Protein AF-A0A926D7F4-F1 (afdb_monomer_lite)

Sequence (98 aa):
MAATLDGLKEYLGLMPDDTEGAARICLDAAIAKARVAGIPALQNNAQYDLFIYALAAYYYDNRGLTVSGSYKTGTTEAAQKMIDAFVLELRHAVEDGP

Secondary structure (DSSP, 8-state):
----HHHHHHHHT--TT---HHHHHHHHHHHHHHHHTT----SS-HHHHHHHHHHHHHHHHTTT----STTHHHHHHHHHHHHHHHHHHHTT--PPP-

Radius of gyration: 14.17 Å; chains: 1; bounding box: 32×26×44 Å

Structure (mmCIF, N/CA/C/O backbone):
data_AF-A0A926D7F4-F1
#
_entry.id   AF-A0A926D7F4-F1
#
loop_
_atom_site.group_PDB
_atom_site.id
_atom_site.type_symbol
_atom_site.label_atom_id
_atom_site.label_alt_id
_atom_site.label_comp_id
_atom_site.label_asym_id
_atom_site.label_entity_id
_atom_site.label_seq_id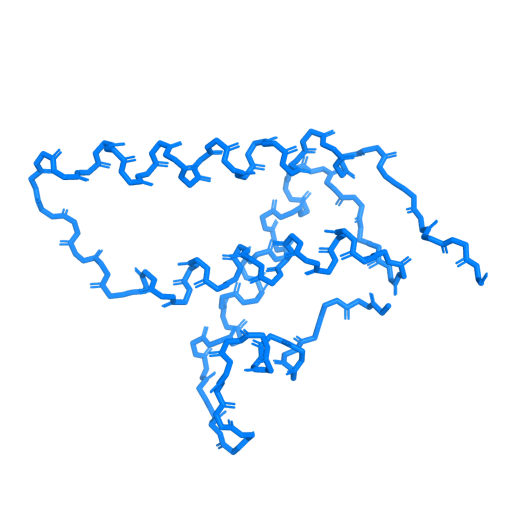
_atom_site.pdbx_PDB_ins_code
_atom_site.Cartn_x
_atom_site.Cartn_y
_atom_site.Cartn_z
_atom_site.occupancy
_atom_site.B_iso_or_equiv
_atom_site.auth_seq_id
_atom_site.auth_comp_id
_atom_site.auth_asym_id
_atom_site.auth_atom_id
_atom_site.pdbx_PDB_model_num
ATOM 1 N N . MET A 1 1 ? -2.938 -6.763 11.954 1.00 55.69 1 MET A N 1
ATOM 2 C CA . MET A 1 1 ? -1.570 -6.195 11.941 1.00 55.69 1 MET A CA 1
ATOM 3 C C . MET A 1 1 ? -1.626 -4.878 11.187 1.00 55.69 1 MET A C 1
ATOM 5 O O . MET A 1 1 ? -2.644 -4.606 10.575 1.00 55.69 1 MET A O 1
ATOM 9 N N . ALA A 1 2 ? -0.606 -4.030 11.309 1.00 80.25 2 ALA A N 1
ATOM 10 C CA . ALA A 1 2 ? -0.427 -2.925 10.375 1.00 80.25 2 ALA A CA 1
ATOM 11 C C . ALA A 1 2 ? 0.404 -3.412 9.189 1.00 80.25 2 ALA A C 1
ATOM 13 O O . ALA A 1 2 ? 1.323 -4.211 9.383 1.00 80.25 2 ALA A O 1
ATOM 14 N N . ALA A 1 3 ? 0.122 -2.893 7.996 1.00 87.94 3 ALA A N 1
ATOM 15 C CA . ALA A 1 3 ? 0.871 -3.189 6.782 1.00 87.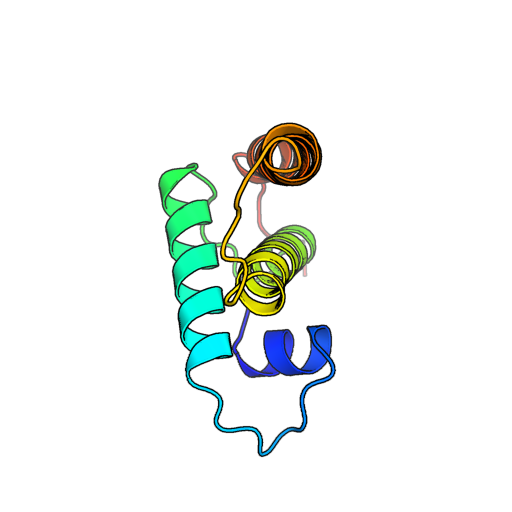94 3 ALA A CA 1
ATOM 16 C C . ALA A 1 3 ? 2.400 -3.088 6.978 1.00 87.94 3 ALA A C 1
ATOM 18 O O . ALA A 1 3 ? 2.924 -2.050 7.397 1.00 87.94 3 ALA A O 1
ATOM 19 N N . THR A 1 4 ? 3.128 -4.162 6.652 1.00 92.69 4 THR A N 1
ATOM 20 C CA . THR A 1 4 ? 4.592 -4.250 6.801 1.00 92.69 4 THR A CA 1
ATOM 21 C C . THR A 1 4 ? 5.296 -4.452 5.460 1.00 92.69 4 THR A C 1
ATOM 23 O O . THR A 1 4 ? 4.680 -4.820 4.461 1.00 92.69 4 THR A O 1
ATOM 26 N N . LEU A 1 5 ? 6.616 -4.225 5.427 1.00 91.31 5 LEU A N 1
ATOM 27 C CA . LEU A 1 5 ? 7.409 -4.489 4.221 1.00 91.31 5 LEU A CA 1
ATOM 28 C C . LEU A 1 5 ? 7.428 -5.979 3.869 1.00 91.31 5 LEU A C 1
ATOM 30 O O . LEU A 1 5 ? 7.306 -6.312 2.696 1.00 91.31 5 LEU A O 1
ATOM 34 N N . ASP A 1 6 ? 7.549 -6.857 4.862 1.00 91.38 6 ASP A N 1
ATOM 35 C CA . ASP A 1 6 ? 7.566 -8.303 4.624 1.00 91.38 6 ASP A CA 1
ATOM 36 C C . ASP A 1 6 ? 6.206 -8.791 4.114 1.00 91.38 6 ASP A C 1
ATOM 38 O O . ASP A 1 6 ? 6.157 -9.558 3.157 1.00 91.38 6 ASP A O 1
ATOM 42 N N . GLY A 1 7 ? 5.106 -8.256 4.658 1.00 91.88 7 GLY A N 1
ATOM 43 C CA . GLY A 1 7 ? 3.762 -8.533 4.150 1.00 91.88 7 GLY A CA 1
ATOM 44 C C . GLY A 1 7 ? 3.557 -8.038 2.716 1.00 91.88 7 GLY A C 1
ATOM 45 O O . GLY A 1 7 ? 2.966 -8.743 1.904 1.00 91.88 7 GLY A O 1
ATOM 46 N N . LEU A 1 8 ? 4.105 -6.870 2.357 1.00 92.69 8 LEU A N 1
ATOM 47 C CA . LEU A 1 8 ? 4.075 -6.393 0.971 1.00 92.69 8 LEU A CA 1
ATOM 48 C C . LEU A 1 8 ? 4.908 -7.285 0.038 1.00 92.69 8 LEU A C 1
ATOM 50 O O . LEU A 1 8 ? 4.481 -7.561 -1.079 1.00 92.69 8 LEU A O 1
ATOM 54 N N . LYS A 1 9 ? 6.091 -7.731 0.471 1.00 91.31 9 LYS A N 1
ATOM 55 C CA . LYS A 1 9 ? 6.928 -8.648 -0.316 1.00 91.31 9 LYS A CA 1
ATOM 56 C C . LYS A 1 9 ? 6.211 -9.968 -0.575 1.00 91.31 9 LYS A C 1
ATOM 58 O O . LYS A 1 9 ? 6.211 -10.429 -1.711 1.00 91.31 9 LYS A O 1
ATOM 63 N N . GLU A 1 10 ? 5.574 -10.531 0.449 1.00 91.81 10 GLU A N 1
ATOM 64 C CA . GLU A 1 10 ? 4.744 -11.730 0.319 1.00 91.81 10 GLU A CA 1
ATOM 65 C C . GLU A 1 10 ? 3.583 -11.491 -0.653 1.00 91.81 10 GLU A C 1
ATOM 67 O O . GLU A 1 10 ? 3.378 -12.281 -1.573 1.00 91.81 10 GLU A O 1
ATOM 72 N N . TYR A 1 11 ? 2.887 -10.359 -0.517 1.00 92.00 11 TYR A N 1
ATOM 73 C CA . TYR A 1 11 ? 1.786 -9.971 -1.399 1.00 92.00 11 TYR A CA 1
ATOM 74 C C . TYR A 1 11 ? 2.214 -9.844 -2.872 1.00 92.00 11 TYR A C 1
ATOM 76 O O . TYR A 1 11 ? 1.483 -10.254 -3.770 1.00 92.00 11 TYR A O 1
ATOM 84 N N . LEU A 1 12 ? 3.407 -9.300 -3.122 1.00 90.75 12 LEU A N 1
ATOM 85 C CA . LEU A 1 12 ? 3.996 -9.153 -4.457 1.00 90.75 12 LEU A CA 1
ATOM 86 C C . LEU A 1 12 ? 4.660 -10.436 -4.986 1.00 90.75 12 LEU A C 1
ATOM 88 O O . LEU A 1 12 ? 5.050 -10.480 -6.152 1.00 90.75 12 LEU A O 1
ATOM 92 N N . GLY A 1 13 ? 4.828 -11.467 -4.153 1.00 90.19 13 GLY A N 1
ATOM 93 C CA . GLY A 1 13 ? 5.587 -12.668 -4.505 1.00 90.19 13 GLY A CA 1
ATOM 94 C C . GLY A 1 13 ? 7.088 -12.418 -4.707 1.00 90.19 13 GLY A C 1
ATOM 95 O O . GLY A 1 13 ? 7.728 -13.140 -5.473 1.00 90.19 13 GLY A O 1
ATOM 96 N N . LEU A 1 14 ? 7.652 -11.394 -4.054 1.00 86.88 14 LEU A N 1
ATOM 97 C CA . LEU A 1 14 ? 9.087 -11.097 -4.098 1.00 86.88 14 LEU A CA 1
ATOM 98 C C . LEU A 1 14 ? 9.879 -12.102 -3.259 1.00 86.88 14 LEU A C 1
ATOM 100 O O . LEU A 1 14 ? 9.392 -12.619 -2.250 1.00 86.88 14 LEU A O 1
ATOM 104 N N . MET A 1 15 ? 11.131 -12.358 -3.647 1.00 79.69 15 MET A N 1
ATOM 105 C CA . MET A 1 15 ? 12.004 -13.207 -2.840 1.00 79.69 15 MET A CA 1
ATOM 106 C C . MET A 1 15 ? 12.346 -12.531 -1.493 1.00 79.69 15 MET A C 1
ATOM 108 O O . MET A 1 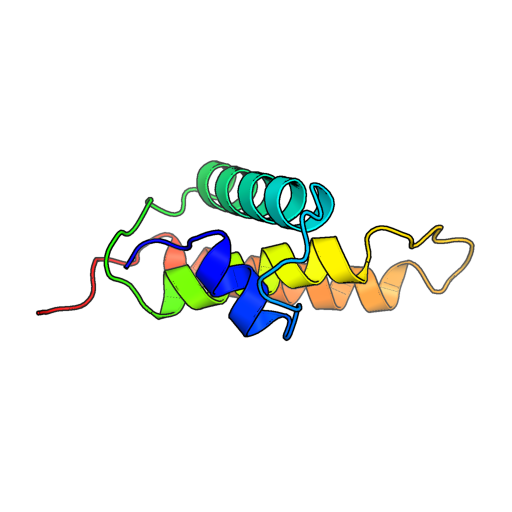15 ? 12.460 -11.304 -1.427 1.00 79.69 15 MET A O 1
ATOM 112 N N . PRO A 1 16 ? 12.517 -13.294 -0.396 1.00 66.06 16 PRO A N 1
ATOM 113 C CA . PRO A 1 16 ? 12.706 -12.724 0.945 1.00 66.06 16 PRO A CA 1
ATOM 114 C C . PRO A 1 16 ? 13.958 -11.840 1.063 1.00 66.06 16 PRO A C 1
ATOM 116 O O . PRO A 1 16 ? 13.951 -10.812 1.747 1.00 66.06 16 PRO A O 1
ATOM 119 N N . ASP A 1 17 ? 15.019 -12.233 0.362 1.00 68.38 17 ASP A N 1
ATOM 120 C CA . ASP A 1 17 ? 16.328 -11.586 0.270 1.00 68.38 17 ASP A CA 1
ATOM 121 C C . ASP A 1 17 ? 16.376 -10.438 -0.745 1.00 68.38 17 ASP A C 1
ATOM 123 O O . ASP A 1 17 ? 17.401 -9.761 -0.862 1.00 68.38 17 ASP A O 1
ATOM 127 N N . ASP A 1 18 ? 15.262 -10.160 -1.423 1.00 68.25 18 ASP A N 1
ATOM 128 C CA . ASP A 1 18 ? 15.162 -9.013 -2.303 1.00 68.25 18 ASP A CA 1
ATOM 129 C C . ASP A 1 18 ? 15.245 -7.721 -1.471 1.00 68.25 18 ASP A C 1
ATOM 131 O O . ASP A 1 18 ? 14.340 -7.348 -0.716 1.00 68.25 18 ASP A O 1
ATOM 135 N N . THR A 1 19 ? 16.393 -7.049 -1.540 1.00 59.03 19 THR A N 1
ATOM 136 C CA . THR A 1 19 ? 16.677 -5.796 -0.820 1.00 59.03 19 THR A CA 1
ATOM 137 C C . THR A 1 19 ? 16.146 -4.578 -1.574 1.00 59.03 19 THR A C 1
ATOM 139 O O . THR A 1 19 ? 16.651 -3.465 -1.418 1.00 59.03 19 THR A O 1
ATOM 142 N N . GLU A 1 20 ? 15.118 -4.761 -2.404 1.00 62.75 20 GLU A N 1
ATOM 143 C CA . GLU A 1 20 ? 14.573 -3.698 -3.228 1.00 62.75 20 GLU A CA 1
ATOM 144 C C . GLU A 1 20 ? 14.042 -2.515 -2.396 1.00 62.75 20 GLU A C 1
ATOM 146 O O . GLU A 1 20 ? 12.977 -2.550 -1.772 1.00 62.75 20 GLU A O 1
ATOM 151 N N . GLY A 1 21 ? 14.769 -1.394 -2.465 1.00 79.88 21 GLY A N 1
ATOM 152 C CA . GLY A 1 21 ? 14.321 -0.103 -1.937 1.00 79.88 21 GLY A CA 1
ATOM 153 C C . GLY A 1 21 ? 13.024 0.390 -2.591 1.00 79.88 21 GLY A C 1
ATOM 154 O O . GLY A 1 21 ? 12.287 1.160 -1.980 1.00 79.88 21 GLY A O 1
ATOM 155 N N . ALA A 1 22 ? 12.700 -0.091 -3.796 1.00 85.50 22 ALA A N 1
ATOM 156 C CA . ALA A 1 22 ? 11.475 0.264 -4.505 1.00 85.50 22 ALA A CA 1
ATOM 157 C C . ALA A 1 22 ? 10.211 -0.182 -3.751 1.00 85.50 22 ALA A C 1
ATOM 159 O O . ALA A 1 22 ? 9.289 0.620 -3.605 1.00 85.50 22 ALA A O 1
ATOM 160 N N . ALA A 1 23 ? 10.177 -1.408 -3.214 1.00 90.12 23 ALA A N 1
ATOM 161 C CA . ALA A 1 23 ? 9.031 -1.905 -2.449 1.00 90.12 23 ALA A CA 1
ATOM 162 C C . ALA A 1 23 ? 8.800 -1.076 -1.174 1.00 90.12 23 ALA A C 1
ATOM 164 O O . ALA A 1 23 ? 7.670 -0.682 -0.884 1.00 90.12 23 ALA A O 1
ATOM 165 N N . ARG A 1 24 ? 9.879 -0.716 -0.460 1.00 91.75 24 ARG A N 1
ATOM 166 C CA . ARG A 1 24 ? 9.808 0.184 0.705 1.00 91.75 24 ARG A CA 1
ATOM 167 C C . ARG A 1 24 ? 9.245 1.555 0.329 1.00 91.75 24 ARG A C 1
ATOM 169 O O . ARG A 1 24 ? 8.324 2.021 0.989 1.00 91.75 24 ARG A O 1
ATOM 176 N N . ILE A 1 25 ? 9.759 2.174 -0.736 1.00 90.69 25 ILE A N 1
ATOM 177 C CA . ILE A 1 25 ? 9.288 3.489 -1.201 1.00 90.69 25 ILE A CA 1
ATOM 178 C C . ILE A 1 25 ? 7.795 3.4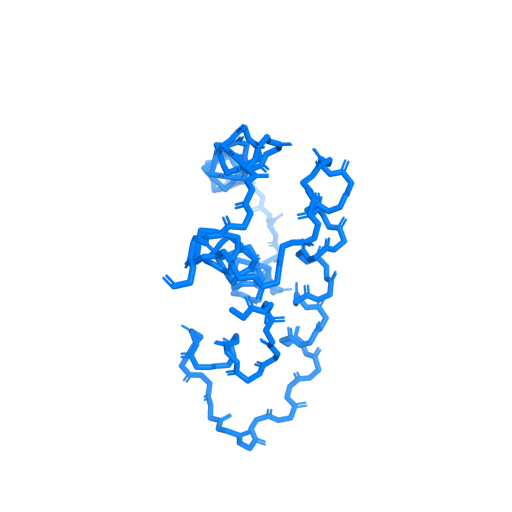39 -1.552 1.00 90.69 25 ILE A C 1
ATOM 180 O O . ILE A 1 25 ? 7.046 4.348 -1.196 1.00 90.69 25 ILE A O 1
ATOM 184 N N . CYS A 1 26 ? 7.349 2.375 -2.223 1.00 91.06 26 CYS A N 1
ATOM 185 C CA . CYS A 1 26 ? 5.949 2.211 -2.606 1.00 91.06 26 CYS A CA 1
ATOM 186 C C . CYS A 1 26 ? 5.035 2.019 -1.389 1.00 91.06 26 CYS A C 1
ATOM 188 O O . CYS A 1 26 ? 3.956 2.612 -1.345 1.00 91.06 26 CYS A O 1
ATOM 190 N N . LEU A 1 27 ? 5.479 1.254 -0.385 1.00 93.56 27 LEU A N 1
ATOM 191 C CA . LEU A 1 27 ? 4.760 1.089 0.878 1.00 93.56 27 LEU A CA 1
ATOM 192 C C . LEU A 1 27 ? 4.594 2.427 1.607 1.00 93.56 27 LEU A C 1
ATOM 194 O O . LEU A 1 27 ? 3.480 2.802 1.975 1.00 93.56 27 LEU A O 1
ATOM 198 N N . ASP A 1 28 ? 5.687 3.172 1.767 1.00 92.81 28 ASP A N 1
ATOM 199 C CA . ASP A 1 28 ? 5.675 4.462 2.460 1.00 92.81 28 ASP A CA 1
ATOM 200 C C . ASP A 1 28 ? 4.776 5.475 1.723 1.00 92.81 28 ASP A C 1
ATOM 202 O O . ASP A 1 28 ? 4.016 6.219 2.352 1.00 92.81 28 ASP A O 1
ATOM 206 N N . ALA A 1 29 ? 4.793 5.465 0.384 1.00 89.69 29 ALA A N 1
ATOM 207 C CA . ALA A 1 29 ? 3.919 6.294 -0.443 1.00 89.69 29 ALA A CA 1
ATOM 208 C C . ALA A 1 29 ? 2.433 5.926 -0.286 1.00 89.69 29 ALA A C 1
ATOM 210 O O . ALA A 1 29 ? 1.592 6.822 -0.175 1.00 89.69 29 ALA A O 1
ATOM 211 N N . ALA A 1 30 ? 2.100 4.633 -0.241 1.00 91.56 30 ALA A N 1
ATOM 212 C CA . ALA A 1 30 ? 0.732 4.165 -0.029 1.00 91.56 30 ALA A CA 1
ATOM 213 C C . ALA A 1 30 ? 0.195 4.589 1.349 1.00 91.56 30 ALA A C 1
ATOM 215 O O . ALA A 1 30 ? -0.899 5.150 1.440 1.00 91.56 30 ALA A O 1
ATOM 2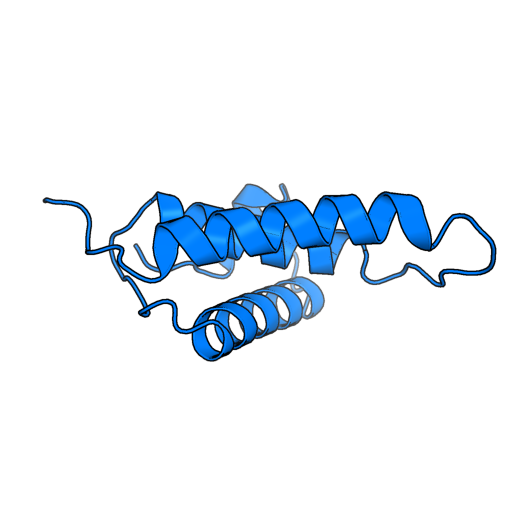16 N N . ILE A 1 31 ? 0.998 4.428 2.406 1.00 92.38 31 ILE A N 1
ATOM 217 C CA . ILE A 1 31 ? 0.654 4.867 3.768 1.00 92.38 31 ILE A CA 1
ATOM 218 C C . ILE A 1 31 ? 0.457 6.388 3.818 1.00 92.38 31 ILE A C 1
ATOM 220 O O . ILE A 1 31 ? -0.531 6.878 4.374 1.00 92.38 31 ILE A O 1
ATOM 224 N N . ALA A 1 32 ? 1.358 7.160 3.204 1.00 89.38 32 ALA A N 1
ATOM 225 C CA . ALA A 1 32 ? 1.227 8.613 3.140 1.00 89.38 32 ALA A CA 1
ATOM 226 C C . ALA A 1 32 ? -0.053 9.038 2.399 1.00 89.38 32 ALA A C 1
ATOM 228 O O . ALA A 1 32 ? -0.758 9.946 2.849 1.00 89.38 32 ALA A O 1
ATOM 229 N N . LYS A 1 33 ? -0.393 8.359 1.295 1.00 88.12 33 LYS A N 1
ATOM 230 C CA . LYS A 1 33 ? -1.616 8.621 0.529 1.00 88.12 33 LYS A CA 1
ATOM 231 C C . LYS A 1 33 ? -2.874 8.315 1.343 1.00 88.12 33 LYS A C 1
ATOM 233 O O . LYS A 1 33 ? -3.784 9.143 1.349 1.00 88.12 33 LYS A O 1
ATOM 238 N N . ALA A 1 34 ? -2.904 7.190 2.059 1.00 88.25 34 ALA A N 1
ATOM 239 C CA . ALA A 1 34 ? -4.000 6.818 2.953 1.00 88.25 34 ALA A CA 1
ATOM 240 C C . ALA A 1 34 ? -4.240 7.890 4.028 1.00 88.25 34 ALA A C 1
ATOM 242 O O . ALA A 1 34 ? -5.366 8.350 4.226 1.00 88.25 34 ALA A O 1
ATOM 243 N N . ARG A 1 35 ? -3.153 8.374 4.643 1.00 89.44 35 ARG A N 1
ATOM 244 C CA . ARG A 1 35 ? -3.197 9.440 5.650 1.00 89.44 35 ARG A CA 1
ATOM 245 C C . ARG A 1 35 ? -3.771 10.742 5.095 1.00 89.44 35 ARG A C 1
ATOM 247 O O . ARG A 1 35 ? -4.640 11.342 5.719 1.00 89.44 35 ARG A O 1
ATOM 254 N N . VAL A 1 36 ? -3.314 11.174 3.916 1.00 86.69 36 VAL A N 1
ATOM 255 C CA . VAL A 1 36 ? -3.830 12.383 3.242 1.00 86.69 36 VAL A CA 1
ATOM 256 C C . VAL A 1 36 ? -5.309 12.234 2.874 1.00 86.69 36 VAL A C 1
ATOM 258 O O . VAL A 1 36 ? -6.049 13.213 2.899 1.00 86.69 36 VAL A O 1
ATOM 261 N N . ALA A 1 37 ? -5.761 11.016 2.571 1.00 83.31 37 ALA A N 1
ATOM 262 C CA . ALA A 1 37 ? -7.158 10.728 2.262 1.00 83.31 37 ALA A CA 1
ATOM 263 C C . ALA A 1 37 ? -8.088 10.718 3.496 1.00 83.31 37 ALA A C 1
ATOM 265 O O . ALA A 1 37 ? -9.313 10.622 3.337 1.00 83.31 37 ALA A O 1
ATOM 266 N N . GLY A 1 38 ? -7.523 10.858 4.702 1.00 86.81 38 GLY A N 1
ATOM 267 C CA . GLY A 1 38 ? -8.248 10.871 5.972 1.00 86.81 38 GLY A CA 1
ATOM 268 C C . GLY A 1 38 ? -8.551 9.482 6.530 1.00 86.81 38 GLY A C 1
ATOM 269 O O . GLY A 1 38 ? -9.409 9.370 7.398 1.00 86.81 38 GLY A O 1
ATOM 270 N N . ILE A 1 39 ? -7.885 8.435 6.034 1.00 87.19 39 ILE A N 1
ATOM 271 C CA . ILE A 1 39 ? -8.025 7.081 6.574 1.00 87.19 39 ILE A CA 1
ATOM 272 C C . ILE A 1 39 ? -7.221 7.003 7.885 1.00 87.19 39 ILE A C 1
ATOM 274 O O . ILE A 1 39 ? -6.036 7.366 7.884 1.00 87.19 39 ILE A O 1
ATOM 278 N N . PRO A 1 40 ? -7.823 6.568 9.008 1.00 86.44 40 PRO A N 1
ATOM 279 C CA . PRO A 1 40 ? -7.090 6.357 10.251 1.00 86.44 40 PRO A CA 1
ATOM 280 C C . PRO A 1 40 ? -6.035 5.256 10.076 1.00 86.44 40 PRO A C 1
ATOM 282 O O . PRO A 1 40 ? -6.230 4.305 9.327 1.00 86.44 40 PRO A O 1
ATOM 285 N N . ALA A 1 41 ? -4.903 5.375 10.771 1.00 87.81 41 ALA A N 1
ATOM 286 C CA . ALA A 1 41 ? -3.889 4.324 10.765 1.00 87.81 41 ALA A CA 1
ATOM 287 C C . ALA A 1 41 ? -4.361 3.155 11.642 1.00 87.81 41 ALA A C 1
ATOM 289 O O . ALA A 1 41 ? -4.238 3.229 12.865 1.00 87.81 41 ALA A O 1
ATOM 290 N N . LEU A 1 42 ? -4.900 2.108 11.016 1.00 87.88 42 LEU A N 1
ATOM 291 C CA . LEU A 1 42 ? -5.413 0.920 11.698 1.00 87.88 42 LEU A CA 1
ATOM 292 C C . LEU A 1 42 ? -4.301 -0.125 11.871 1.00 87.88 42 LEU A C 1
ATOM 294 O O . LEU A 1 42 ? -3.469 -0.319 10.984 1.00 87.88 42 LEU A O 1
ATOM 298 N N . GLN A 1 43 ? -4.251 -0.751 13.045 1.00 87.44 43 GLN A N 1
ATOM 299 C CA . GLN A 1 43 ? -3.230 -1.736 13.431 1.00 87.44 43 GLN A CA 1
ATOM 300 C C . GLN A 1 43 ? -3.739 -3.177 13.370 1.00 87.44 43 GLN A C 1
ATOM 302 O O . GLN A 1 43 ? -2.963 -4.130 13.470 1.00 87.44 43 GLN A O 1
ATOM 307 N N . ASN A 1 44 ? -5.044 -3.363 13.263 1.00 86.81 44 ASN A N 1
ATOM 308 C CA . ASN A 1 44 ? -5.695 -4.648 13.169 1.00 86.81 44 ASN A CA 1
ATOM 309 C C . ASN A 1 44 ? -6.937 -4.529 12.297 1.00 86.81 44 ASN A C 1
ATOM 311 O O . ASN A 1 44 ? -8.048 -4.718 12.771 1.00 86.81 44 ASN A O 1
ATOM 315 N N . ASN A 1 45 ? -6.748 -4.204 11.021 1.00 90.94 45 ASN A N 1
ATOM 316 C CA . ASN A 1 45 ? -7.848 -4.188 10.073 1.00 90.94 45 ASN A CA 1
ATOM 317 C C . ASN A 1 45 ? -7.405 -4.810 8.745 1.00 90.94 45 ASN A C 1
ATOM 319 O O . ASN A 1 45 ? -6.543 -4.271 8.050 1.00 90.94 45 ASN A O 1
ATOM 323 N N . ALA A 1 46 ? -7.990 -5.955 8.393 1.00 90.81 46 ALA A N 1
ATOM 324 C CA . ALA A 1 46 ? -7.589 -6.701 7.201 1.00 90.81 46 ALA A CA 1
ATOM 325 C C . ALA A 1 46 ? -7.864 -5.921 5.903 1.00 90.81 46 ALA A C 1
ATOM 327 O O . ALA A 1 46 ? -7.118 -6.035 4.930 1.00 90.81 46 ALA A O 1
ATOM 328 N N . GLN A 1 47 ? -8.916 -5.100 5.889 1.00 89.19 47 GLN A N 1
ATOM 329 C CA . GLN A 1 47 ? -9.270 -4.264 4.742 1.00 89.19 47 GLN A CA 1
ATOM 330 C C . GLN A 1 47 ? -8.293 -3.092 4.576 1.00 89.19 47 GLN A C 1
ATOM 332 O O . GLN A 1 47 ? -7.937 -2.742 3.451 1.00 89.19 47 GLN A O 1
ATOM 337 N N . TYR A 1 48 ? -7.809 -2.526 5.683 1.00 90.50 48 TYR A N 1
ATOM 338 C CA . TYR A 1 48 ? -6.745 -1.528 5.694 1.00 90.50 48 TYR A CA 1
ATOM 339 C C . TYR A 1 48 ? -5.434 -2.115 5.169 1.00 90.50 48 TYR A C 1
ATOM 341 O O . TYR A 1 48 ? -4.825 -1.530 4.273 1.00 90.50 48 TYR A O 1
ATOM 349 N N . ASP A 1 49 ? -5.034 -3.290 5.661 1.00 92.94 49 ASP A N 1
ATOM 350 C CA . ASP A 1 49 ? -3.825 -3.973 5.191 1.00 92.94 49 ASP A CA 1
ATOM 351 C C . ASP A 1 49 ? -3.904 -4.262 3.686 1.00 92.94 49 ASP A C 1
ATOM 353 O O . ASP A 1 49 ? -2.992 -3.906 2.936 1.00 92.94 49 ASP A O 1
ATOM 357 N N . LEU A 1 50 ? -5.029 -4.818 3.220 1.00 91.50 50 LEU A N 1
ATOM 358 C CA . LEU A 1 50 ? -5.258 -5.077 1.800 1.00 91.50 50 LEU A CA 1
ATOM 359 C C . LEU A 1 50 ? -5.183 -3.796 0.963 1.00 91.50 50 LEU A C 1
ATOM 361 O O . LEU A 1 50 ? -4.565 -3.804 -0.100 1.00 91.50 50 LEU A O 1
ATOM 365 N N . PHE A 1 51 ? -5.779 -2.696 1.427 1.00 91.12 51 PHE A N 1
ATOM 366 C CA . PHE A 1 51 ? -5.728 -1.421 0.716 1.00 91.12 51 PHE A CA 1
ATOM 367 C C . PHE A 1 51 ? -4.297 -0.899 0.569 1.00 91.12 51 PHE A C 1
ATOM 369 O O . PHE A 1 51 ? -3.888 -0.520 -0.532 1.00 91.12 51 PHE A O 1
ATOM 376 N N . ILE A 1 52 ? -3.525 -0.894 1.660 1.00 94.38 52 ILE A N 1
ATOM 377 C CA . ILE A 1 52 ? -2.138 -0.427 1.632 1.00 94.38 52 ILE A CA 1
ATOM 378 C C . ILE A 1 52 ? -1.296 -1.307 0.705 1.00 94.38 52 ILE A C 1
ATOM 380 O O . ILE A 1 52 ? -0.548 -0.768 -0.114 1.00 94.38 52 ILE A O 1
ATOM 384 N N . TYR A 1 53 ? -1.443 -2.633 0.774 1.00 94.31 53 TYR A N 1
ATOM 385 C CA . TYR A 1 53 ? -0.705 -3.548 -0.096 1.00 94.31 53 TYR A CA 1
ATOM 386 C C . TYR A 1 53 ? -1.096 -3.410 -1.564 1.00 94.31 53 TYR A C 1
ATOM 388 O O . TYR A 1 53 ? -0.210 -3.303 -2.406 1.00 94.31 53 TYR A O 1
ATOM 396 N N . ALA A 1 54 ? -2.388 -3.327 -1.881 1.00 91.00 54 ALA A N 1
ATOM 397 C CA . ALA A 1 54 ? -2.854 -3.151 -3.253 1.00 91.00 54 ALA A CA 1
ATOM 398 C C . ALA A 1 54 ? -2.356 -1.828 -3.860 1.00 91.00 54 ALA A C 1
ATOM 400 O O . ALA A 1 54 ? -1.898 -1.795 -5.003 1.00 91.00 54 ALA A O 1
ATOM 401 N N . LEU A 1 55 ? -2.386 -0.735 -3.089 1.00 90.25 55 LEU A N 1
ATOM 402 C CA . LEU A 1 55 ? -1.896 0.562 -3.549 1.00 90.25 55 LEU A CA 1
ATOM 403 C C . LEU A 1 55 ? -0.371 0.578 -3.717 1.00 90.25 55 LEU A C 1
ATOM 405 O O . LEU A 1 55 ? 0.137 1.096 -4.713 1.00 90.25 55 LEU A O 1
ATOM 409 N N . ALA A 1 56 ? 0.363 -0.004 -2.768 1.00 91.00 56 ALA A N 1
ATOM 410 C CA . ALA A 1 56 ? 1.812 -0.124 -2.860 1.00 91.00 56 ALA A CA 1
ATOM 411 C C . ALA A 1 56 ? 2.226 -1.015 -4.040 1.00 91.00 56 ALA A C 1
ATOM 413 O O . ALA A 1 56 ? 3.137 -0.650 -4.779 1.00 91.00 56 ALA A O 1
ATOM 414 N N . ALA A 1 57 ? 1.527 -2.129 -4.266 1.00 90.38 57 ALA A N 1
ATOM 415 C CA . ALA A 1 57 ? 1.746 -3.009 -5.407 1.00 90.38 57 ALA A CA 1
ATOM 416 C C . ALA A 1 57 ? 1.470 -2.294 -6.732 1.00 90.38 57 ALA A C 1
ATOM 418 O O . ALA A 1 57 ? 2.286 -2.354 -7.646 1.00 90.38 57 ALA A O 1
ATOM 419 N N . TYR A 1 58 ? 0.393 -1.507 -6.806 1.00 86.31 58 TYR A N 1
ATOM 420 C CA . TYR A 1 58 ? 0.132 -0.666 -7.969 1.00 86.31 58 TYR A CA 1
ATOM 421 C C . TYR A 1 58 ? 1.294 0.301 -8.244 1.00 86.31 58 TYR A C 1
ATOM 423 O O . TYR A 1 58 ? 1.770 0.380 -9.375 1.00 86.31 58 TYR A O 1
ATOM 431 N N . TYR A 1 59 ? 1.805 1.015 -7.237 1.00 87.12 59 TYR A N 1
ATOM 432 C CA . TYR A 1 59 ? 2.977 1.879 -7.433 1.00 87.12 59 TYR A CA 1
ATOM 433 C C . TYR A 1 59 ? 4.219 1.098 -7.856 1.00 87.12 59 TYR A C 1
ATOM 435 O O . TYR A 1 59 ? 4.966 1.557 -8.721 1.00 87.12 59 TYR A O 1
ATOM 443 N N . TYR A 1 60 ? 4.410 -0.084 -7.280 1.00 87.75 60 TYR A N 1
ATOM 444 C CA . TYR A 1 60 ? 5.539 -0.947 -7.562 1.00 87.75 60 TYR A CA 1
ATOM 445 C C . TYR A 1 60 ? 5.515 -1.452 -9.007 1.00 87.75 60 TYR A C 1
ATOM 447 O O . TYR A 1 60 ? 6.456 -1.187 -9.755 1.00 87.75 60 TYR A O 1
ATOM 455 N N . ASP A 1 61 ? 4.439 -2.099 -9.445 1.00 85.12 61 ASP A N 1
ATOM 456 C CA . ASP A 1 61 ? 4.311 -2.662 -10.795 1.00 85.12 61 ASP A CA 1
ATOM 457 C C . ASP A 1 61 ? 4.367 -1.581 -11.877 1.00 85.12 61 ASP A C 1
ATOM 459 O O . ASP A 1 61 ? 4.871 -1.801 -12.979 1.00 85.12 61 ASP A O 1
ATOM 463 N N . ASN A 1 62 ? 3.907 -0.371 -11.545 1.00 80.56 62 ASN A N 1
ATOM 464 C CA . ASN A 1 62 ? 3.847 0.749 -12.474 1.00 80.56 62 ASN A CA 1
ATOM 465 C C . ASN A 1 62 ? 5.043 1.718 -12.344 1.00 80.56 62 ASN A C 1
ATOM 467 O O . ASN A 1 62 ? 5.056 2.765 -12.992 1.00 80.56 62 ASN A O 1
ATOM 471 N N . ARG A 1 63 ? 6.088 1.380 -11.571 1.00 77.75 63 ARG A N 1
ATOM 472 C CA . ARG A 1 63 ? 7.248 2.263 -11.310 1.00 77.75 63 ARG A CA 1
ATOM 473 C C . ARG A 1 63 ? 8.032 2.683 -12.557 1.00 77.75 63 ARG A C 1
ATOM 475 O O . ARG A 1 63 ? 8.655 3.740 -12.568 1.00 77.75 63 ARG A O 1
ATOM 482 N N . GLY A 1 64 ? 8.009 1.855 -13.602 1.00 68.75 64 GLY A N 1
ATOM 483 C CA . GLY A 1 64 ? 8.703 2.086 -14.874 1.00 68.75 64 GLY A CA 1
ATOM 484 C C . GLY A 1 64 ? 7.823 2.651 -15.993 1.00 68.75 64 GLY A C 1
ATOM 485 O O . GLY A 1 64 ? 8.298 2.785 -17.120 1.00 68.75 64 GLY A O 1
ATOM 486 N N . LEU A 1 65 ? 6.548 2.957 -15.726 1.00 65.88 65 LEU A N 1
ATOM 487 C CA . LEU A 1 65 ? 5.618 3.416 -16.758 1.00 65.88 65 LEU A CA 1
ATOM 488 C C . LEU A 1 65 ? 5.945 4.842 -17.219 1.00 65.88 65 LEU A C 1
ATOM 490 O O . LEU A 1 65 ? 5.493 5.840 -16.660 1.00 65.88 65 LEU A O 1
ATOM 494 N N . THR A 1 66 ? 6.686 4.939 -18.318 1.00 57.31 66 THR A N 1
ATOM 495 C CA . THR A 1 66 ? 6.797 6.155 -19.126 1.00 57.31 66 THR A CA 1
ATOM 496 C C . THR A 1 66 ? 5.581 6.248 -20.042 1.00 57.31 66 THR A C 1
ATOM 498 O O . THR A 1 66 ? 5.574 5.815 -21.193 1.00 57.31 66 THR A O 1
ATOM 501 N N . VAL A 1 67 ? 4.484 6.783 -19.509 1.00 52.94 67 VAL A N 1
ATOM 502 C CA . VAL A 1 67 ? 3.230 6.870 -20.264 1.00 52.94 67 VAL A CA 1
ATOM 503 C C . VAL A 1 67 ? 3.349 7.915 -21.379 1.00 52.94 67 VAL A C 1
ATOM 505 O O . VAL A 1 67 ? 3.270 9.119 -21.128 1.00 52.94 67 VAL A O 1
ATOM 508 N N . SER A 1 68 ? 3.501 7.453 -22.622 1.00 46.81 68 SER A N 1
ATOM 509 C CA . SER A 1 68 ? 3.388 8.271 -23.835 1.00 46.81 68 SER A CA 1
ATOM 510 C C . SER A 1 68 ? 2.117 7.894 -24.616 1.00 46.81 68 SER A C 1
ATOM 512 O O . SER A 1 68 ? 1.819 6.719 -24.815 1.00 46.81 68 SER A O 1
ATOM 514 N N . GLY A 1 69 ? 1.331 8.895 -25.034 1.00 56.47 69 GLY A N 1
ATOM 515 C CA . GLY A 1 69 ? 0.142 8.712 -25.886 1.00 56.47 69 GLY A CA 1
ATOM 516 C C . GLY A 1 69 ? -1.205 8.467 -25.174 1.00 56.47 69 GLY A C 1
ATOM 517 O O . GLY A 1 69 ? -1.356 8.670 -23.971 1.00 56.47 69 GLY A O 1
ATOM 518 N N . SER A 1 70 ? -2.211 8.055 -25.958 1.00 53.66 70 SER A N 1
ATOM 519 C CA . SER A 1 70 ? -3.638 7.897 -25.600 1.00 53.66 70 SER A CA 1
ATOM 520 C C . SER A 1 70 ? -3.973 6.708 -24.685 1.00 53.66 70 SER A C 1
ATOM 522 O O . SER A 1 70 ? -5.111 6.583 -24.246 1.00 53.66 70 SER A O 1
ATOM 524 N N . TYR A 1 71 ? -2.993 5.870 -24.332 1.00 50.94 71 TYR A N 1
ATOM 525 C CA . TYR A 1 71 ? -3.123 4.820 -23.307 1.00 50.94 71 TYR A CA 1
ATOM 526 C C . TYR A 1 71 ? -3.203 5.379 -21.873 1.00 50.94 71 TYR A C 1
ATOM 528 O O . TYR A 1 71 ? -3.483 4.644 -20.930 1.00 50.94 71 TYR A O 1
ATOM 536 N N . LYS A 1 72 ? -2.970 6.688 -21.709 1.00 51.81 72 LYS A N 1
ATOM 537 C CA . LYS A 1 72 ? -2.903 7.392 -20.424 1.00 51.81 72 LYS A CA 1
ATOM 538 C C . LYS A 1 72 ? -4.228 7.453 -19.667 1.00 51.81 72 LYS A C 1
ATOM 540 O O . LYS A 1 72 ? -4.190 7.524 -18.447 1.00 51.81 72 LYS A O 1
ATOM 545 N N . THR A 1 73 ? -5.371 7.443 -20.346 1.00 53.38 73 THR A N 1
ATOM 546 C CA . THR A 1 73 ? -6.684 7.688 -19.722 1.00 53.38 73 THR A CA 1
ATOM 547 C C . THR A 1 73 ? -7.315 6.428 -19.132 1.00 53.38 73 THR A C 1
ATOM 549 O O . THR A 1 73 ? -7.757 6.453 -17.992 1.00 53.38 73 THR A O 1
ATOM 552 N N . GLY A 1 74 ? -7.297 5.294 -19.838 1.00 54.22 74 GLY A N 1
ATOM 553 C CA . GLY A 1 74 ? -8.017 4.093 -19.386 1.00 54.22 74 GLY A CA 1
ATOM 554 C C . GLY A 1 74 ? -7.437 3.418 -18.134 1.00 54.22 74 GLY A C 1
ATOM 555 O O . GLY A 1 74 ? -8.187 2.987 -17.259 1.00 54.22 74 GLY A O 1
ATOM 556 N N . THR A 1 75 ? -6.109 3.333 -18.021 1.00 55.41 75 THR A N 1
ATOM 557 C CA . THR A 1 75 ? -5.441 2.650 -16.895 1.00 55.41 75 THR A CA 1
ATOM 558 C C . THR A 1 75 ? -5.388 3.511 -15.635 1.00 55.41 75 THR A C 1
ATOM 560 O O . THR A 1 75 ? -5.584 2.998 -14.534 1.00 55.41 75 THR A O 1
ATOM 563 N N . THR A 1 76 ? -5.204 4.827 -15.779 1.00 63.41 76 THR A N 1
ATOM 564 C CA . THR A 1 76 ? -5.226 5.753 -14.637 1.00 63.41 76 THR A CA 1
ATOM 565 C C . THR A 1 76 ? -6.630 5.930 -14.065 1.00 63.41 76 THR A C 1
ATOM 567 O O . THR A 1 76 ? -6.771 5.998 -12.848 1.00 63.41 76 THR A O 1
ATOM 570 N N . GLU A 1 77 ? -7.677 5.930 -14.895 1.00 67.38 77 GLU A N 1
ATOM 571 C CA . GLU A 1 77 ? -9.062 6.027 -14.418 1.00 67.38 77 GLU A CA 1
ATOM 572 C C . GLU A 1 77 ? -9.502 4.796 -13.617 1.00 67.38 77 GLU A C 1
ATOM 574 O O . GLU A 1 77 ? -10.175 4.939 -12.597 1.00 67.38 77 GLU A O 1
ATOM 579 N N . ALA A 1 78 ? -9.122 3.587 -14.044 1.00 65.31 78 ALA A N 1
ATOM 580 C CA . ALA A 1 78 ? -9.446 2.361 -13.313 1.00 65.31 78 ALA A CA 1
ATOM 581 C C . ALA A 1 78 ? -8.742 2.309 -11.946 1.00 65.31 78 ALA A C 1
ATOM 583 O O . ALA A 1 78 ? -9.380 2.011 -10.934 1.00 65.31 78 ALA A O 1
ATOM 584 N N . ALA A 1 79 ? -7.457 2.673 -11.901 1.00 67.25 79 ALA A N 1
ATOM 585 C CA . ALA A 1 79 ? -6.698 2.765 -10.656 1.00 67.25 79 ALA A CA 1
ATOM 586 C C . ALA A 1 79 ? -7.254 3.852 -9.723 1.00 67.25 79 ALA A C 1
ATOM 588 O O . ALA A 1 79 ? -7.401 3.622 -8.524 1.00 67.25 79 ALA A O 1
ATOM 589 N N . GLN A 1 80 ? -7.629 5.013 -10.269 1.00 73.12 80 GLN A N 1
ATOM 590 C CA . GLN A 1 80 ? -8.215 6.095 -9.483 1.00 73.12 80 GLN A CA 1
ATOM 591 C C . GLN A 1 80 ? -9.556 5.679 -8.866 1.00 73.12 80 GLN A C 1
ATOM 593 O O . GLN A 1 80 ? -9.759 5.889 -7.676 1.00 73.12 80 GLN A O 1
ATOM 598 N N . LYS A 1 81 ? -10.432 5.009 -9.628 1.00 74.44 81 LYS A N 1
ATOM 599 C CA . LYS A 1 81 ? -11.711 4.496 -9.109 1.00 74.44 81 LYS A CA 1
ATOM 600 C C . LYS A 1 81 ? -11.525 3.464 -7.999 1.00 74.44 81 LYS A C 1
ATOM 602 O O . LYS A 1 81 ? -12.285 3.477 -7.036 1.00 74.44 81 LYS A O 1
ATOM 607 N N . MET A 1 82 ? -10.522 2.591 -8.116 1.00 72.19 82 MET A N 1
ATOM 608 C CA . MET A 1 82 ? -10.186 1.634 -7.058 1.00 72.19 82 MET A CA 1
ATOM 609 C C . MET A 1 82 ? -9.733 2.360 -5.784 1.00 72.19 82 MET A C 1
ATOM 611 O O . MET A 1 82 ? -10.238 2.067 -4.705 1.00 72.19 82 MET A O 1
ATOM 615 N N . ILE A 1 83 ? -8.836 3.345 -5.908 1.00 77.19 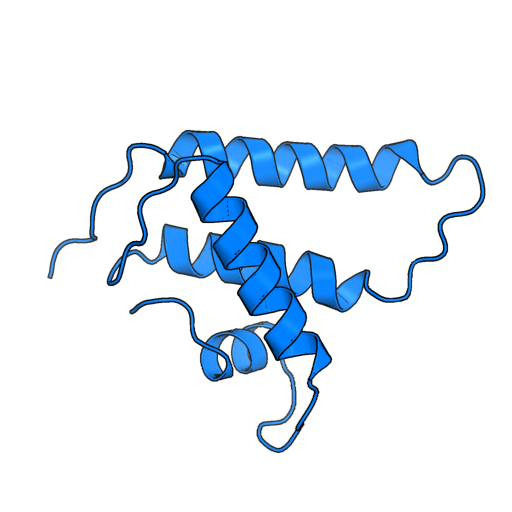83 ILE A N 1
ATOM 616 C CA . ILE A 1 83 ? -8.376 4.158 -4.773 1.00 77.19 83 ILE A CA 1
ATOM 617 C C . ILE A 1 83 ? -9.551 4.891 -4.118 1.00 77.19 83 ILE A C 1
ATOM 619 O O . ILE A 1 83 ? -9.683 4.860 -2.898 1.00 77.19 83 ILE A O 1
ATOM 623 N N . ASP A 1 84 ? -10.415 5.522 -4.913 1.00 80.50 84 ASP A N 1
ATOM 624 C CA . ASP A 1 84 ? -11.560 6.280 -4.405 1.00 80.50 84 ASP A CA 1
ATOM 625 C C . ASP A 1 84 ? -12.553 5.381 -3.648 1.00 80.50 84 ASP A C 1
ATOM 627 O O . ASP A 1 84 ? -13.065 5.788 -2.603 1.00 80.50 84 ASP A O 1
ATOM 631 N N . ALA A 1 85 ? -12.783 4.150 -4.125 1.00 72.56 85 ALA A N 1
ATOM 632 C CA . ALA A 1 85 ? -13.638 3.168 -3.454 1.00 72.56 85 ALA A CA 1
ATOM 633 C C . ALA A 1 85 ? -13.091 2.784 -2.071 1.00 72.56 85 ALA A C 1
ATOM 635 O O . ALA A 1 85 ? -13.803 2.899 -1.073 1.00 72.56 85 ALA A O 1
ATOM 636 N N . PHE A 1 86 ? -11.806 2.433 -1.984 1.00 76.06 86 PHE A N 1
ATOM 637 C CA . PHE A 1 86 ? -11.181 2.108 -0.701 1.00 76.06 86 PHE A CA 1
ATOM 638 C C . PHE A 1 86 ? -11.141 3.300 0.258 1.00 76.06 86 PHE A C 1
ATOM 640 O O . PHE A 1 86 ? -11.358 3.135 1.456 1.00 76.06 86 PHE A O 1
ATOM 647 N N . VAL A 1 87 ? -10.898 4.514 -0.246 1.00 77.44 87 VAL A N 1
ATOM 648 C CA . VAL A 1 87 ? -10.928 5.726 0.586 1.00 77.44 87 VAL A CA 1
ATOM 649 C C . VAL A 1 87 ? -12.310 5.945 1.187 1.00 77.44 87 VAL A C 1
ATOM 651 O O . VAL A 1 87 ? -12.404 6.308 2.358 1.00 77.44 87 VAL A O 1
ATOM 654 N N . LEU A 1 88 ? -13.377 5.729 0.416 1.00 80.56 88 LEU A N 1
ATOM 655 C CA . LEU A 1 88 ? -14.741 5.884 0.911 1.00 80.56 88 LEU A CA 1
ATOM 656 C C . LEU A 1 88 ? -15.062 4.872 2.020 1.00 80.56 88 LEU A C 1
ATOM 658 O O . LEU A 1 88 ? -15.633 5.253 3.040 1.00 80.56 88 LEU A O 1
ATOM 662 N N . GLU A 1 89 ? -14.671 3.612 1.832 1.00 75.81 89 GLU A N 1
ATOM 663 C CA . GLU A 1 89 ? -14.923 2.526 2.786 1.00 75.81 89 GLU A CA 1
ATOM 664 C C . GLU A 1 89 ? -14.104 2.683 4.073 1.00 75.81 89 GLU A C 1
ATOM 666 O O . GLU A 1 89 ? -14.626 2.524 5.176 1.00 75.81 89 GLU A O 1
ATOM 671 N N . LEU A 1 90 ? -12.828 3.053 3.951 1.00 82.06 90 LEU A N 1
ATOM 672 C CA . LEU A 1 90 ? -11.896 3.057 5.078 1.00 82.06 90 LEU A CA 1
ATOM 673 C C . LEU A 1 90 ? -11.862 4.370 5.864 1.00 82.06 90 LEU A C 1
ATOM 675 O O . LEU A 1 90 ? -11.415 4.375 7.009 1.00 82.06 90 LEU A O 1
ATOM 679 N N . ARG A 1 91 ? -12.352 5.489 5.312 1.00 80.94 91 ARG A N 1
ATOM 680 C CA . ARG A 1 91 ? -12.344 6.794 6.008 1.00 80.94 91 ARG A CA 1
ATOM 681 C C . ARG A 1 91 ? -13.066 6.764 7.360 1.00 80.94 91 ARG A C 1
ATOM 683 O O . ARG A 1 91 ? -12.730 7.544 8.248 1.00 80.94 91 ARG A O 1
ATOM 690 N N . HIS A 1 92 ? -14.048 5.881 7.510 1.00 82.44 92 HIS A N 1
ATOM 691 C CA . HIS A 1 92 ? -14.833 5.721 8.735 1.00 82.44 92 HIS A CA 1
ATOM 692 C C . HIS A 1 92 ? -14.671 4.333 9.371 1.00 82.44 92 HIS A C 1
ATOM 694 O O . HIS A 1 92 ? -15.449 3.978 10.255 1.00 82.44 92 HIS A O 1
ATOM 700 N N . ALA A 1 93 ? -13.684 3.553 8.923 1.00 82.25 93 ALA A N 1
ATOM 701 C CA . ALA A 1 93 ? -13.424 2.223 9.452 1.00 82.25 93 ALA A CA 1
ATOM 702 C C . ALA A 1 93 ? -12.835 2.271 10.870 1.00 82.25 93 ALA A C 1
ATOM 704 O O . ALA A 1 93 ? -12.252 3.269 11.305 1.00 82.25 93 ALA A O 1
ATOM 705 N N . VAL A 1 94 ? -12.995 1.158 11.580 1.00 84.06 94 VAL A N 1
ATOM 706 C CA . VAL A 1 94 ? -12.479 0.916 12.931 1.00 84.06 94 VAL A CA 1
ATOM 707 C C . VAL A 1 94 ? -11.662 -0.374 12.938 1.00 84.06 94 VAL A C 1
ATOM 709 O O . VAL A 1 94 ? -11.682 -1.129 11.967 1.00 84.06 94 VAL A O 1
ATOM 712 N N . GLU A 1 95 ? -10.926 -0.619 14.018 1.00 88.00 95 GLU A N 1
ATOM 713 C CA . GLU A 1 95 ? -10.185 -1.871 14.195 1.00 88.00 95 GLU A CA 1
ATOM 714 C C . GLU A 1 95 ? -11.125 -3.084 14.139 1.00 88.00 95 GLU A C 1
ATOM 716 O O . GLU A 1 95 ? -12.243 -3.038 14.666 1.00 88.00 95 GLU A O 1
ATOM 721 N N . ASP A 1 96 ? -10.656 -4.170 13.528 1.00 81.06 96 ASP A N 1
ATOM 722 C CA . ASP A 1 96 ? -11.336 -5.457 13.584 1.00 81.06 96 ASP A CA 1
ATOM 723 C C . ASP A 1 96 ? -11.296 -5.980 15.026 1.00 81.06 96 ASP A C 1
ATOM 725 O O . ASP A 1 96 ? -10.314 -5.799 15.762 1.00 81.06 96 ASP A O 1
ATOM 729 N N . GLY A 1 97 ? -12.397 -6.617 15.435 1.00 70.31 97 GLY A N 1
ATOM 730 C CA . GLY A 1 97 ? -12.511 -7.241 16.749 1.00 70.31 97 GLY A CA 1
ATOM 731 C C . GLY A 1 97 ? -11.432 -8.311 16.985 1.00 70.31 97 GLY A C 1
ATOM 732 O O . GLY A 1 97 ? -10.880 -8.843 16.019 1.00 70.31 97 GLY A O 1
ATOM 733 N N . PRO A 1 98 ? -11.112 -8.606 18.257 1.00 57.00 98 PRO A N 1
ATOM 734 C CA . PRO A 1 98 ? -10.147 -9.641 18.620 1.00 57.00 98 PRO A CA 1
ATOM 735 C C . PRO A 1 98 ? -10.606 -11.055 18.244 1.00 57.00 98 PRO A C 1
ATOM 737 O O . PRO A 1 98 ? -11.836 -11.305 18.230 1.00 57.00 98 PRO A O 1
#

Organism: NCBI:txid2763655

pLDDT: mean 80.07, std 12.95, range [46.81, 94.38]

Foldseek 3Di:
DFADLQNLCVVLVHDPPPPDPLLVVLLVVLVVVLVVLQFDREPADPLNNVSSSVRSVVCSVCVPDPDDDDVVPPVVVVVVVVNVVSSVVRNPDDHDDD